Protein AF-A0A1W9MPV4-F1 (afdb_monomer_lite)

Foldseek 3Di:
DDDDDDDDDDDPDDDAADDPDPDRPDGDPWAAQVNVVCVVLVVCVVPDPDPSVVCVVPPPDDDGIDFDDDDPRTDDDDDPDPDDDDDDPPPDDD

Structure (mmCIF, N/CA/C/O backbone):
data_AF-A0A1W9MPV4-F1
#
_entry.id   AF-A0A1W9MPV4-F1
#
loop_
_atom_site.group_PDB
_atom_site.id
_atom_site.type_symbol
_atom_site.label_atom_id
_atom_site.label_alt_id
_atom_site.label_comp_id
_atom_site.label_asym_id
_atom_site.label_entity_id
_atom_site.label_seq_id
_atom_site.pdbx_PDB_ins_code
_atom_site.Cartn_x
_atom_site.Cartn_y
_atom_site.Cartn_z
_atom_site.occupancy
_atom_site.B_iso_or_equiv
_atom_site.auth_seq_id
_atom_site.auth_comp_id
_atom_site.auth_asym_id
_atom_site.auth_atom_id
_atom_site.pdbx_PDB_model_num
ATOM 1 N N . MET A 1 1 ? -15.460 9.269 -14.916 1.00 49.06 1 MET A N 1
ATOM 2 C CA . MET A 1 1 ? -15.295 8.704 -13.562 1.00 49.06 1 MET A CA 1
ATOM 3 C C . MET A 1 1 ? -14.137 7.743 -13.663 1.00 49.06 1 MET A C 1
ATOM 5 O O . MET A 1 1 ? -14.241 6.799 -14.440 1.00 49.06 1 MET A O 1
ATOM 9 N N . ASP A 1 2 ? -13.027 8.033 -12.996 1.00 75.31 2 ASP A N 1
ATOM 10 C CA . ASP A 1 2 ? -11.853 7.168 -13.076 1.00 75.31 2 ASP A CA 1
ATOM 11 C C . ASP A 1 2 ? -12.175 5.811 -12.453 1.00 75.31 2 ASP A C 1
ATOM 13 O O . ASP A 1 2 ? -12.866 5.713 -11.435 1.00 75.31 2 ASP A O 1
ATOM 17 N N . LYS A 1 3 ? -11.734 4.742 -13.114 1.00 87.19 3 LYS A N 1
ATOM 18 C CA . LYS A 1 3 ? -11.992 3.377 -12.666 1.00 87.19 3 LYS A CA 1
ATOM 19 C C . LYS A 1 3 ? -11.120 3.086 -11.447 1.00 87.19 3 LYS A C 1
ATOM 21 O O . LYS A 1 3 ? -9.907 2.962 -11.574 1.00 87.19 3 LYS A O 1
ATOM 26 N N . ILE A 1 4 ? -11.743 2.923 -10.284 1.00 90.69 4 ILE A N 1
ATOM 27 C CA . ILE A 1 4 ? -11.064 2.472 -9.064 1.00 90.69 4 ILE A CA 1
ATOM 28 C C . ILE A 1 4 ? -11.107 0.943 -9.020 1.00 90.69 4 ILE A C 1
ATOM 30 O O . ILE A 1 4 ? -12.165 0.339 -9.197 1.00 90.69 4 ILE A O 1
ATOM 34 N N . ILE A 1 5 ? -9.955 0.315 -8.785 1.00 94.75 5 ILE A N 1
ATOM 35 C CA . ILE A 1 5 ? -9.819 -1.140 -8.652 1.00 94.75 5 ILE A CA 1
ATOM 36 C C . ILE A 1 5 ? -9.360 -1.447 -7.227 1.00 94.75 5 ILE A C 1
ATOM 38 O O . ILE A 1 5 ? -8.363 -0.898 -6.764 1.00 94.75 5 ILE A O 1
ATOM 42 N N . ALA A 1 6 ? -10.084 -2.327 -6.533 1.00 94.31 6 ALA A N 1
ATOM 43 C CA . ALA A 1 6 ? -9.723 -2.769 -5.191 1.00 94.31 6 ALA A CA 1
ATOM 44 C C . ALA A 1 6 ? -8.889 -4.056 -5.254 1.00 94.31 6 ALA A C 1
ATOM 46 O O . ALA A 1 6 ? -9.379 -5.098 -5.692 1.00 94.31 6 ALA A O 1
ATOM 47 N N . TYR A 1 7 ? -7.648 -3.994 -4.772 1.00 95.94 7 TYR A N 1
ATOM 48 C CA . TYR A 1 7 ? -6.781 -5.160 -4.604 1.00 95.94 7 TYR A CA 1
ATOM 49 C C . TYR A 1 7 ? -6.875 -5.670 -3.159 1.00 95.94 7 TYR A C 1
ATOM 51 O O . TYR A 1 7 ? -6.584 -4.936 -2.217 1.00 95.94 7 TYR A O 1
ATOM 59 N N . LYS A 1 8 ? -7.303 -6.926 -2.975 1.00 95.56 8 LYS A N 1
ATOM 60 C CA . LYS A 1 8 ? -7.453 -7.558 -1.653 1.00 95.56 8 LYS A CA 1
ATOM 61 C C . LYS A 1 8 ? -6.186 -8.323 -1.276 1.00 95.56 8 LYS A C 1
ATOM 63 O O . LYS A 1 8 ? -5.905 -9.374 -1.850 1.00 95.56 8 LYS A O 1
ATOM 68 N N . LEU A 1 9 ? -5.452 -7.818 -0.290 1.00 95.00 9 LEU A N 1
ATOM 69 C CA . LEU A 1 9 ? -4.274 -8.485 0.265 1.00 95.00 9 LEU A CA 1
ATOM 70 C C . LEU A 1 9 ? -4.710 -9.435 1.389 1.00 95.00 9 LEU A C 1
ATOM 72 O O . LEU A 1 9 ? -5.183 -8.985 2.430 1.00 95.00 9 LEU A O 1
ATOM 76 N N . ASN A 1 10 ? -4.573 -10.746 1.169 1.00 95.00 10 ASN A N 1
ATOM 77 C CA . ASN A 1 10 ? -4.829 -11.772 2.181 1.00 95.00 10 ASN A CA 1
ATOM 78 C C . ASN A 1 10 ? -3.489 -12.322 2.673 1.00 95.00 10 ASN A C 1
ATOM 80 O O . ASN A 1 10 ? -2.769 -12.963 1.910 1.00 95.00 10 ASN A O 1
ATOM 84 N N . PHE A 1 11 ? -3.154 -12.066 3.934 1.00 93.19 11 PHE A N 1
ATOM 85 C CA . PHE A 1 11 ? -1.915 -12.549 4.536 1.00 93.19 11 PHE A CA 1
ATOM 86 C C . PHE A 1 11 ? -2.155 -13.901 5.215 1.00 93.19 11 PHE A C 1
ATOM 88 O O . PHE A 1 11 ? -3.057 -14.034 6.038 1.00 93.19 11 PHE A O 1
ATOM 95 N N . CYS A 1 12 ? -1.341 -14.903 4.878 1.00 95.31 12 CYS A N 1
ATOM 96 C CA . CYS A 1 12 ? -1.421 -16.244 5.472 1.00 95.31 12 CYS A CA 1
ATOM 97 C C . CYS A 1 12 ? -0.674 -16.357 6.813 1.00 95.31 12 CYS A C 1
ATOM 99 O O . CYS A 1 12 ? -0.753 -17.382 7.484 1.00 95.31 12 CYS A O 1
ATOM 101 N N . THR A 1 13 ? 0.064 -15.315 7.195 1.00 94.81 13 THR A N 1
ATOM 102 C CA . THR A 1 13 ? 0.826 -15.211 8.443 1.00 94.81 13 THR A CA 1
ATOM 103 C C . THR A 1 13 ? 0.657 -13.809 9.031 1.00 94.81 13 THR A C 1
ATOM 105 O O . THR A 1 13 ? 0.286 -12.889 8.294 1.00 94.81 13 THR A O 1
ATOM 108 N N . PRO A 1 14 ? 0.956 -13.603 10.328 1.00 91.50 14 PRO A N 1
ATOM 109 C CA . PRO A 1 14 ? 1.044 -12.260 10.889 1.00 91.50 14 PRO A CA 1
ATOM 110 C C . PRO A 1 14 ? 1.991 -11.381 10.064 1.00 91.50 14 PRO A C 1
ATOM 112 O O . PRO A 1 14 ? 3.060 -11.831 9.646 1.00 91.50 14 PRO A O 1
ATOM 115 N N . LEU A 1 15 ? 1.577 -10.138 9.821 1.00 90.69 15 LEU A N 1
ATOM 116 C CA . LEU A 1 15 ? 2.343 -9.153 9.067 1.00 90.69 15 LEU A CA 1
ATOM 117 C C . LEU A 1 15 ? 2.984 -8.158 10.036 1.00 90.69 15 LEU A C 1
ATOM 119 O O . LEU A 1 15 ? 2.295 -7.599 10.887 1.0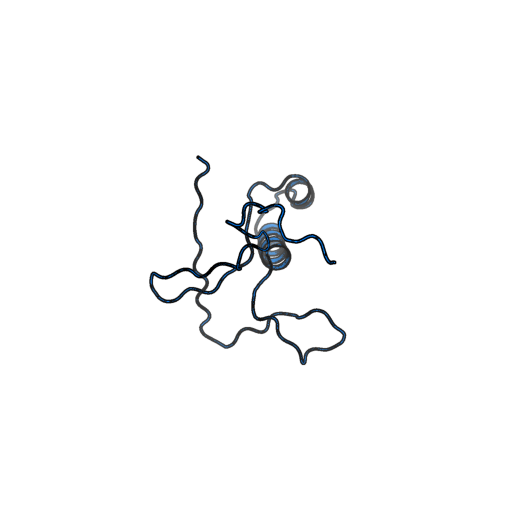0 90.69 15 LEU A O 1
ATOM 123 N N . HIS A 1 16 ? 4.282 -7.910 9.875 1.00 90.62 16 HIS A N 1
ATOM 124 C CA . HIS A 1 16 ? 4.961 -6.800 10.541 1.00 90.62 16 HIS A CA 1
ATOM 125 C C . HIS A 1 16 ? 4.925 -5.572 9.635 1.00 90.62 16 HIS A C 1
ATOM 127 O O . HIS A 1 16 ? 5.353 -5.632 8.482 1.00 90.62 16 HIS A O 1
ATOM 133 N N . ILE A 1 17 ? 4.384 -4.471 10.148 1.00 90.12 17 ILE A N 1
ATOM 134 C CA . ILE A 1 17 ? 4.332 -3.189 9.448 1.00 90.12 17 ILE A CA 1
ATOM 135 C C . ILE A 1 17 ? 5.199 -2.229 10.243 1.00 90.12 17 ILE A C 1
ATOM 137 O O . ILE A 1 17 ? 4.897 -1.962 11.401 1.00 90.12 17 ILE A O 1
ATOM 141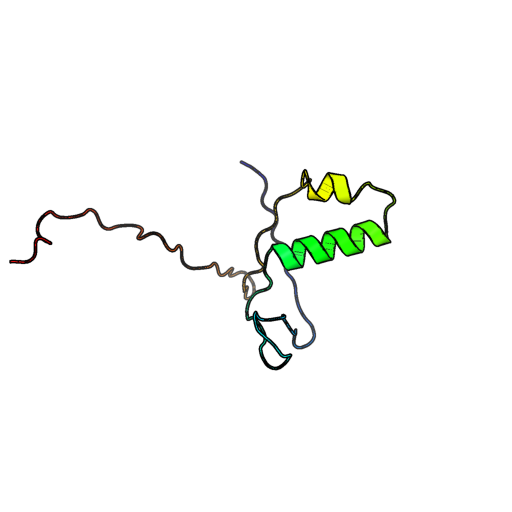 N N . ALA A 1 18 ? 6.253 -1.686 9.641 1.00 82.00 18 ALA A N 1
ATOM 142 C CA . ALA A 1 18 ?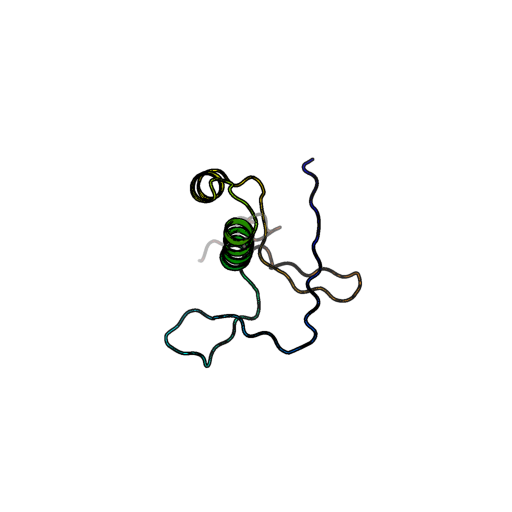 7.113 -0.738 10.337 1.00 82.00 18 ALA A CA 1
ATOM 143 C C . ALA A 1 18 ? 6.297 0.461 10.854 1.00 82.00 18 ALA A C 1
ATOM 145 O O . ALA A 1 18 ? 5.561 1.102 10.102 1.00 82.00 18 ALA A O 1
ATOM 146 N N . ALA A 1 19 ? 6.421 0.755 12.147 1.00 79.00 19 ALA A N 1
ATOM 147 C CA . ALA A 1 19 ? 5.851 1.949 12.755 1.00 79.00 19 ALA A CA 1
ATOM 148 C C . ALA A 1 19 ? 6.915 3.046 12.889 1.00 79.00 19 ALA A C 1
ATOM 150 O O . ALA A 1 19 ? 8.110 2.7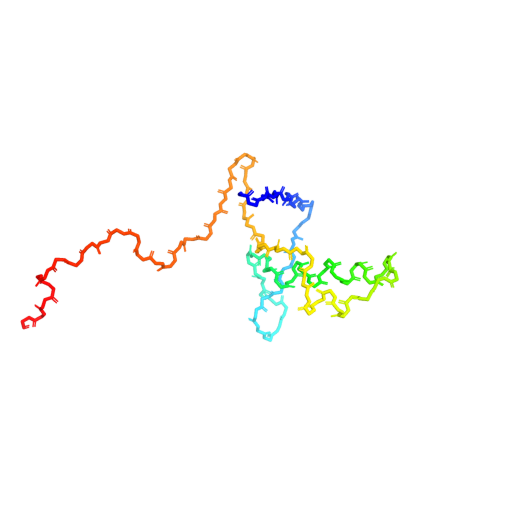71 12.975 1.00 79.00 19 ALA A O 1
ATOM 151 N N . HIS A 1 20 ? 6.480 4.305 12.943 1.00 70.19 20 HIS A N 1
ATOM 152 C CA . HIS A 1 20 ? 7.379 5.437 13.173 1.00 70.19 20 HIS A CA 1
ATOM 153 C C . HIS A 1 20 ? 8.018 5.351 14.577 1.00 70.19 20 HIS A C 1
ATOM 155 O O . HIS A 1 20 ? 7.304 5.276 15.581 1.00 70.19 20 HIS A O 1
ATOM 161 N N . GLY A 1 21 ? 9.352 5.384 14.659 1.00 67.56 21 GLY A N 1
ATOM 162 C CA . GLY A 1 21 ? 10.103 5.321 15.919 1.00 67.56 21 GLY A CA 1
ATOM 163 C C . GLY A 1 21 ? 11.476 4.659 15.779 1.00 67.56 21 GLY A C 1
ATOM 164 O O . GLY A 1 21 ? 11.854 4.218 14.697 1.00 67.56 21 GLY A O 1
ATOM 165 N N . VAL A 1 22 ? 12.230 4.604 16.881 1.00 54.47 22 VAL A N 1
ATOM 166 C CA . VAL A 1 22 ? 13.501 3.867 16.965 1.00 54.47 22 VAL A CA 1
ATOM 167 C C . VAL A 1 22 ? 13.212 2.505 17.587 1.00 54.47 22 VAL A C 1
ATOM 169 O O . VAL A 1 22 ? 12.960 2.445 18.786 1.00 54.47 22 VAL A O 1
ATOM 172 N N . GLY A 1 23 ? 13.245 1.442 16.781 1.00 66.50 23 GLY A N 1
ATOM 173 C CA . GLY A 1 23 ? 13.063 0.069 17.254 1.00 66.50 23 GLY A CA 1
ATOM 174 C C . GLY A 1 23 ? 12.148 -0.785 16.369 1.00 66.50 23 GLY A C 1
ATOM 175 O O . GLY A 1 23 ? 11.552 -0.297 15.411 1.00 66.50 23 GLY A O 1
ATOM 176 N N . TYR A 1 24 ? 12.072 -2.083 16.671 1.00 72.88 24 TYR A N 1
ATOM 177 C CA . TYR A 1 24 ? 11.269 -3.082 15.938 1.00 72.88 24 TYR A CA 1
ATOM 178 C C . TYR A 1 24 ? 10.007 -3.510 16.697 1.00 72.88 24 TYR A C 1
ATOM 180 O O . TYR A 1 24 ? 9.189 -4.272 16.180 1.00 72.88 24 TYR A O 1
ATOM 188 N N . GLU A 1 25 ? 9.850 -3.035 17.929 1.00 77.00 25 GLU A N 1
ATOM 189 C CA . GLU A 1 25 ? 8.801 -3.445 18.856 1.00 77.00 25 GLU A CA 1
ATOM 190 C C . GLU A 1 25 ? 7.416 -2.911 18.484 1.00 77.00 25 GLU A C 1
ATOM 192 O O . GLU A 1 25 ? 6.407 -3.484 18.890 1.00 77.00 25 GLU A O 1
ATOM 197 N N . LYS A 1 26 ? 7.349 -1.829 17.702 1.00 76.62 26 LYS A N 1
ATOM 198 C CA . LYS A 1 26 ? 6.085 -1.245 17.256 1.00 76.62 26 LYS A CA 1
ATOM 199 C C . LYS A 1 26 ? 5.743 -1.722 15.853 1.00 76.62 26 LYS A C 1
ATOM 201 O O . LYS A 1 26 ? 6.560 -1.623 14.940 1.00 76.62 26 LYS A O 1
ATOM 206 N N . THR A 1 27 ? 4.502 -2.167 15.686 1.00 83.31 27 THR A N 1
ATOM 207 C CA . THR A 1 27 ? 3.913 -2.448 14.377 1.00 83.31 27 THR A CA 1
ATOM 208 C C . THR A 1 27 ? 2.770 -1.483 14.088 1.00 83.31 27 THR A C 1
ATOM 210 O O . THR A 1 27 ? 1.984 -1.157 14.978 1.00 83.31 27 THR A O 1
ATOM 213 N N . GLY A 1 28 ? 2.685 -1.009 12.849 1.00 84.62 28 GLY A N 1
ATOM 214 C CA . GLY A 1 28 ? 1.527 -0.279 12.350 1.00 84.62 28 GLY A CA 1
ATOM 215 C C . GLY A 1 28 ? 0.326 -1.208 12.161 1.00 84.62 28 GLY A C 1
ATOM 216 O O . GLY A 1 28 ? 0.477 -2.417 11.996 1.00 84.62 28 GLY A O 1
ATOM 217 N N . GLU A 1 29 ? -0.873 -0.631 12.161 1.00 86.56 29 GLU A N 1
ATOM 218 C CA . GLU A 1 29 ? -2.127 -1.348 11.871 1.00 86.56 29 GLU A CA 1
ATOM 219 C C . GLU A 1 29 ? -2.501 -1.288 10.382 1.00 86.56 29 GLU A C 1
ATOM 221 O O . GLU A 1 29 ? -3.366 -2.020 9.908 1.00 86.56 29 GLU A O 1
ATOM 226 N N . THR A 1 30 ? -1.884 -0.368 9.640 1.00 90.25 30 THR A N 1
ATOM 227 C CA . THR A 1 30 ? -2.238 -0.015 8.264 1.00 90.25 30 THR A CA 1
ATOM 228 C C . THR A 1 30 ? -0.969 0.082 7.429 1.00 90.25 30 THR A C 1
ATOM 230 O O . THR A 1 30 ? -0.010 0.729 7.841 1.00 90.25 30 THR A O 1
ATOM 233 N N . ILE A 1 3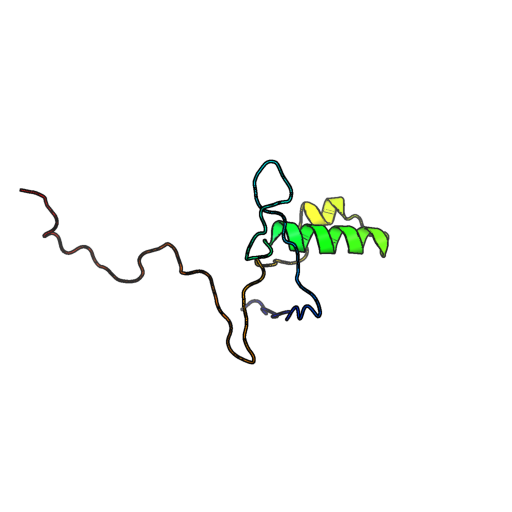1 ? -0.967 -0.523 6.239 1.00 94.75 31 ILE A N 1
ATOM 234 C CA . ILE A 1 31 ? 0.115 -0.326 5.269 1.00 94.75 31 ILE A CA 1
ATOM 235 C C . ILE A 1 31 ? -0.152 0.986 4.533 1.00 94.75 31 ILE A C 1
ATOM 237 O O . ILE A 1 31 ? -1.157 1.118 3.828 1.00 94.75 31 ILE A O 1
ATOM 241 N N . HIS A 1 32 ? 0.731 1.960 4.708 1.00 95.06 32 HIS A N 1
ATOM 242 C CA . HIS A 1 32 ? 0.605 3.263 4.068 1.00 95.06 32 HIS A CA 1
ATOM 243 C C . HIS A 1 32 ? 0.881 3.192 2.555 1.00 95.06 32 HIS A C 1
ATOM 245 O O . HIS A 1 32 ? 1.575 2.296 2.063 1.00 95.06 32 HIS A O 1
ATOM 251 N N . SER A 1 33 ? 0.298 4.129 1.802 1.00 95.81 33 SER A N 1
ATOM 252 C CA . SER A 1 33 ? 0.400 4.183 0.336 1.00 95.81 33 SER A CA 1
ATOM 253 C C . SER A 1 33 ? 1.835 4.316 -0.166 1.00 95.81 33 SER A C 1
ATOM 255 O O . SER A 1 33 ? 2.167 3.744 -1.195 1.00 95.81 33 SER A O 1
ATOM 257 N N . ASP A 1 34 ? 2.684 5.049 0.551 1.00 93.62 34 ASP A N 1
ATOM 258 C CA . ASP A 1 34 ? 4.106 5.218 0.242 1.00 93.62 34 ASP A CA 1
ATOM 259 C C . ASP A 1 34 ? 4.870 3.8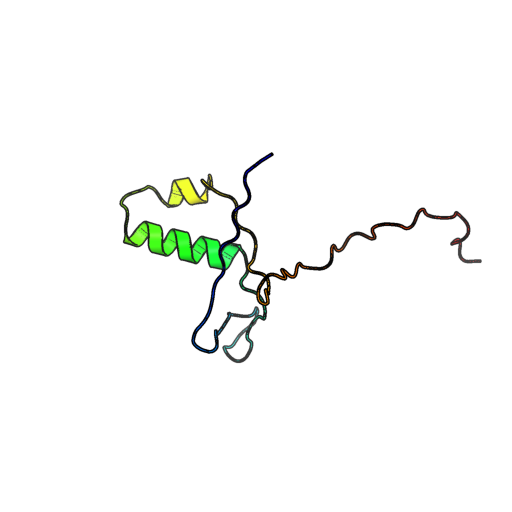86 0.318 1.00 93.62 34 ASP A C 1
ATOM 261 O O . ASP A 1 34 ? 5.664 3.571 -0.567 1.00 93.62 34 ASP A O 1
ATOM 265 N N . THR A 1 35 ? 4.570 3.065 1.325 1.00 94.75 35 THR A N 1
ATOM 266 C CA . THR A 1 35 ? 5.147 1.730 1.515 1.00 94.75 35 THR A CA 1
ATOM 267 C C . THR A 1 35 ? 4.704 0.786 0.400 1.00 94.75 35 THR A C 1
ATOM 269 O O . THR A 1 35 ? 5.539 0.109 -0.198 1.00 94.75 35 THR A O 1
ATOM 272 N N . LEU A 1 36 ? 3.406 0.773 0.069 1.00 96.06 36 LEU A N 1
ATOM 273 C CA . LEU A 1 36 ? 2.882 -0.020 -1.050 1.00 96.06 36 LEU A CA 1
ATOM 274 C C . LEU A 1 36 ? 3.495 0.417 -2.382 1.00 96.06 36 LEU A C 1
ATOM 276 O O . LEU A 1 36 ? 3.948 -0.426 -3.153 1.00 96.06 36 LEU A O 1
ATOM 280 N N . PHE A 1 37 ? 3.540 1.724 -2.641 1.00 96.44 37 PHE A N 1
ATOM 281 C CA . PHE A 1 37 ? 4.121 2.279 -3.858 1.00 96.44 37 PHE A CA 1
ATOM 282 C C . PHE A 1 37 ? 5.599 1.899 -3.987 1.00 96.44 37 PHE A C 1
ATOM 284 O O . PHE A 1 37 ? 6.013 1.385 -5.023 1.00 96.44 37 PHE A O 1
ATOM 291 N N . SER A 1 38 ? 6.373 2.063 -2.913 1.00 94.75 38 SER A N 1
ATOM 292 C CA . SER A 1 38 ? 7.798 1.722 -2.884 1.00 94.75 38 SER A CA 1
ATOM 293 C C . SER A 1 38 ? 8.033 0.228 -3.110 1.00 94.75 38 SER A C 1
ATOM 295 O O . SER A 1 38 ? 8.942 -0.142 -3.848 1.00 94.75 38 SER A O 1
ATOM 297 N N . ALA A 1 39 ? 7.195 -0.639 -2.533 1.00 95.50 39 ALA A N 1
ATOM 298 C CA . ALA A 1 39 ? 7.266 -2.080 -2.759 1.00 95.50 39 ALA A CA 1
ATOM 299 C C . ALA A 1 39 ? 6.997 -2.444 -4.229 1.00 95.50 39 ALA A C 1
ATOM 301 O O . ALA A 1 39 ? 7.745 -3.227 -4.812 1.00 95.50 39 ALA A O 1
ATOM 302 N N . VAL A 1 40 ? 5.972 -1.844 -4.848 1.00 95.94 40 VAL A N 1
ATOM 303 C CA . VAL A 1 40 ? 5.649 -2.075 -6.265 1.00 95.94 40 VAL A CA 1
ATOM 304 C C . VAL A 1 40 ? 6.762 -1.562 -7.174 1.00 95.94 40 VAL A C 1
ATOM 306 O O . VAL A 1 40 ? 7.192 -2.302 -8.050 1.00 95.94 40 VAL A O 1
ATOM 309 N N . MET A 1 41 ? 7.268 -0.344 -6.960 1.00 96.19 41 MET A N 1
ATOM 310 C CA . MET A 1 41 ? 8.359 0.221 -7.769 1.00 96.19 41 MET A CA 1
ATOM 311 C C . MET A 1 41 ? 9.666 -0.563 -7.609 1.00 96.19 41 MET A C 1
ATOM 313 O O . MET A 1 41 ? 10.368 -0.779 -8.591 1.00 96.19 41 MET A O 1
ATOM 317 N N . SER A 1 42 ? 9.971 -1.042 -6.399 1.00 95.62 42 SER A N 1
ATOM 318 C CA . SER A 1 42 ? 11.139 -1.894 -6.138 1.00 95.62 42 SER A CA 1
ATOM 319 C C . SER A 1 42 ? 11.060 -3.216 -6.907 1.00 95.62 42 SER A C 1
ATOM 321 O O . SER A 1 42 ? 12.014 -3.604 -7.578 1.00 95.62 42 SER A O 1
ATOM 323 N N . LEU A 1 43 ? 9.897 -3.878 -6.878 1.00 96.62 43 LEU A N 1
ATOM 324 C CA . LEU A 1 43 ? 9.664 -5.091 -7.664 1.00 96.62 43 LEU A CA 1
ATOM 325 C C . LEU A 1 43 ? 9.667 -4.800 -9.167 1.00 96.62 43 LEU A C 1
ATOM 327 O O . LEU A 1 43 ? 10.236 -5.572 -9.931 1.00 96.62 43 LEU A O 1
ATOM 331 N N . TRP A 1 44 ? 9.083 -3.684 -9.600 1.00 96.12 44 TRP A N 1
ATOM 332 C CA . TRP A 1 44 ? 9.085 -3.285 -11.005 1.00 96.12 44 TRP A CA 1
ATOM 333 C C . TRP A 1 44 ? 10.512 -3.125 -11.532 1.00 96.12 44 TRP A C 1
ATOM 335 O O . TRP A 1 44 ? 10.858 -3.736 -12.537 1.00 96.12 44 TRP A O 1
ATOM 345 N N . ASN A 1 45 ? 11.362 -2.403 -10.796 1.00 95.69 45 ASN A N 1
ATOM 346 C CA . ASN A 1 45 ? 12.780 -2.228 -11.120 1.00 95.69 45 ASN A CA 1
ATOM 347 C C . ASN A 1 45 ? 13.558 -3.553 -11.163 1.00 95.69 45 ASN A C 1
ATOM 349 O O . ASN A 1 45 ? 14.621 -3.632 -11.766 1.00 95.69 45 ASN A O 1
ATOM 353 N N . HIS A 1 46 ? 13.078 -4.582 -10.461 1.00 97.00 46 HIS A N 1
ATOM 354 C CA . HIS A 1 46 ? 13.704 -5.899 -10.462 1.00 97.00 46 HIS A CA 1
ATOM 355 C C . HIS A 1 46 ? 13.332 -6.735 -11.695 1.00 97.00 46 HIS A C 1
ATOM 357 O O . HIS A 1 46 ? 14.127 -7.570 -12.118 1.00 97.00 46 HIS A O 1
ATOM 363 N N . PHE A 1 47 ? 12.133 -6.540 -12.254 1.00 97.19 47 PHE A N 1
ATOM 364 C CA . PHE A 1 47 ? 11.597 -7.373 -13.337 1.00 97.19 47 PHE A CA 1
ATOM 365 C C . PHE A 1 47 ? 11.599 -6.709 -14.718 1.00 97.19 47 PHE A C 1
ATOM 367 O O . PHE A 1 47 ? 11.479 -7.425 -15.712 1.00 97.19 47 PHE A O 1
ATOM 374 N N . TYR A 1 48 ? 11.715 -5.383 -14.796 1.00 96.12 48 TYR A N 1
ATOM 375 C CA . TYR A 1 48 ? 11.600 -4.624 -16.040 1.00 96.12 48 TYR A CA 1
ATOM 376 C C . TYR A 1 48 ? 12.718 -3.588 -16.170 1.00 96.12 48 TYR A C 1
ATOM 378 O O . TYR A 1 48 ? 13.161 -3.019 -15.176 1.00 96.12 48 TYR A O 1
ATOM 386 N N . ASP A 1 49 ? 13.103 -3.297 -17.413 1.00 95.06 49 ASP A N 1
ATOM 387 C CA . ASP A 1 49 ? 14.134 -2.306 -17.759 1.00 95.06 49 ASP A CA 1
ATOM 388 C C . ASP A 1 49 ? 13.576 -0.871 -17.898 1.00 95.06 49 ASP A C 1
ATOM 390 O O . ASP A 1 49 ? 14.223 0.009 -18.467 1.00 95.06 49 ASP A O 1
ATOM 394 N N . ASP A 1 50 ? 12.354 -0.625 -17.415 1.00 94.31 50 ASP A N 1
ATOM 395 C CA . ASP A 1 50 ? 11.721 0.694 -17.464 1.00 94.31 50 ASP A CA 1
ATOM 396 C C . ASP A 1 50 ? 12.444 1.713 -16.564 1.00 94.31 50 ASP A C 1
ATOM 398 O O . ASP A 1 50 ? 13.007 1.378 -15.520 1.00 94.31 50 ASP A O 1
ATOM 402 N N . GLU A 1 51 ? 12.364 3.001 -16.914 1.00 94.75 51 GLU A N 1
ATOM 403 C CA . GLU A 1 51 ? 12.960 4.080 -16.120 1.00 94.75 51 GLU A CA 1
ATOM 404 C C . GLU A 1 51 ? 12.123 4.380 -14.861 1.00 94.75 51 GLU A C 1
ATOM 406 O O . GLU A 1 51 ? 11.313 5.310 -14.805 1.00 94.75 51 GLU A O 1
ATOM 411 N N . VAL A 1 52 ? 12.331 3.584 -13.810 1.00 94.81 52 VAL A N 1
ATOM 412 C CA . VAL A 1 52 ? 11.580 3.689 -12.547 1.00 94.81 52 VAL A CA 1
ATOM 413 C C . VAL A 1 52 ? 11.691 5.073 -11.910 1.00 94.81 52 VAL A C 1
ATOM 415 O O . VAL A 1 52 ? 10.723 5.562 -11.330 1.00 94.81 52 VAL A O 1
ATOM 418 N N . GLN A 1 53 ? 12.824 5.761 -12.065 1.00 93.62 53 GLN A N 1
ATOM 419 C CA . GLN A 1 53 ? 12.987 7.120 -11.547 1.00 93.62 53 GLN A CA 1
ATOM 420 C C . GLN A 1 53 ? 12.002 8.111 -12.186 1.00 93.62 53 GLN A C 1
ATOM 422 O O . GLN A 1 53 ? 11.392 8.907 -11.467 1.00 93.62 53 GLN A O 1
ATOM 427 N N . ALA A 1 54 ? 11.797 8.033 -13.503 1.00 94.62 54 ALA A N 1
ATOM 428 C CA . ALA A 1 54 ? 10.823 8.861 -14.207 1.00 94.62 54 ALA A CA 1
ATOM 429 C C . ALA A 1 54 ? 9.388 8.513 -13.781 1.00 94.62 54 ALA A C 1
ATOM 431 O O . ALA A 1 54 ? 8.582 9.412 -13.533 1.00 94.62 54 ALA A O 1
ATOM 432 N N . MET A 1 55 ? 9.086 7.223 -13.593 1.00 94.00 55 MET A N 1
ATOM 433 C CA . MET A 1 55 ? 7.784 6.778 -13.080 1.00 94.00 55 MET A CA 1
ATOM 434 C C . MET A 1 55 ? 7.520 7.249 -11.646 1.00 94.00 55 MET A C 1
ATOM 436 O O . MET A 1 55 ? 6.395 7.598 -11.316 1.00 94.00 55 MET A O 1
ATOM 440 N N . CYS A 1 56 ? 8.532 7.328 -10.783 1.00 93.50 56 CYS A N 1
ATOM 441 C CA . CYS A 1 56 ? 8.369 7.895 -9.443 1.00 93.50 56 CYS A CA 1
ATOM 442 C C . CYS A 1 56 ? 8.077 9.405 -9.474 1.00 93.50 56 CYS A C 1
ATOM 444 O O . CYS A 1 56 ? 7.351 9.903 -8.616 1.00 93.50 56 CYS A O 1
ATOM 446 N N . GLN A 1 57 ? 8.627 10.138 -10.450 1.00 93.75 57 GLN A N 1
ATOM 447 C CA . GLN A 1 57 ? 8.351 11.569 -10.636 1.00 93.75 57 GLN A CA 1
ATOM 448 C C . GLN A 1 57 ? 6.975 11.819 -11.260 1.00 93.75 57 GLN A C 1
ATOM 450 O O . GLN A 1 57 ? 6.301 12.781 -10.897 1.00 93.75 57 GLN A O 1
ATOM 455 N N . THR A 1 58 ? 6.554 10.943 -12.175 1.00 94.75 58 THR A N 1
ATOM 456 C CA . THR A 1 58 ? 5.240 10.983 -12.827 1.00 94.75 58 THR A CA 1
ATOM 457 C C . THR A 1 58 ? 4.560 9.616 -12.698 1.00 94.75 58 THR A C 1
ATOM 459 O O . THR A 1 58 ? 4.634 8.805 -13.625 1.00 94.75 58 THR A O 1
ATOM 462 N N . PRO A 1 59 ? 3.907 9.335 -11.552 1.00 92.00 59 PRO A N 1
ATOM 463 C CA . PRO A 1 59 ? 3.319 8.028 -11.280 1.00 92.00 59 PRO A CA 1
ATOM 464 C C . PRO A 1 59 ? 2.292 7.614 -12.338 1.00 92.00 59 PRO A C 1
ATOM 466 O O . PRO A 1 59 ? 1.346 8.364 -12.593 1.00 92.00 59 PRO A O 1
ATOM 469 N N . PRO A 1 60 ? 2.408 6.404 -12.917 1.00 89.88 60 PRO A N 1
ATOM 470 C CA . PRO A 1 60 ? 1.455 5.914 -13.913 1.00 89.88 60 PRO A CA 1
ATOM 471 C C . PRO A 1 60 ? 0.097 5.533 -13.300 1.00 89.88 60 PRO A C 1
ATOM 473 O O . PRO A 1 60 ? -0.863 5.266 -14.023 1.00 89.88 60 PRO A O 1
ATOM 476 N N . PHE A 1 61 ? 0.002 5.485 -11.969 1.00 92.75 61 PHE A N 1
ATOM 477 C CA . PHE A 1 61 ? -1.216 5.178 -11.229 1.00 92.75 61 PHE A CA 1
ATOM 478 C C . PHE A 1 61 ? -1.253 5.904 -9.881 1.00 92.75 61 PHE A C 1
ATOM 480 O O . PHE A 1 61 ? -0.229 6.311 -9.333 1.00 92.75 61 PHE A O 1
ATOM 487 N N . LEU A 1 62 ? -2.458 5.997 -9.318 1.00 94.38 62 LEU A N 1
ATOM 488 C CA . LEU A 1 62 ? -2.681 6.397 -7.932 1.00 94.38 62 LEU A CA 1
ATOM 489 C C . LEU A 1 62 ? -2.993 5.162 -7.090 1.00 94.38 62 LEU A C 1
ATOM 491 O O . LEU A 1 62 ? -3.733 4.276 -7.519 1.00 94.38 62 LEU A O 1
ATOM 495 N N . ILE A 1 63 ? -2.449 5.121 -5.877 1.00 95.75 63 ILE A N 1
ATOM 496 C CA . ILE A 1 63 ? -2.681 4.046 -4.913 1.00 95.75 63 ILE A CA 1
ATOM 497 C C . ILE A 1 63 ? -3.026 4.646 -3.551 1.00 95.75 63 ILE A C 1
ATOM 499 O O . ILE A 1 63 ? -2.406 5.612 -3.107 1.00 95.75 63 ILE A O 1
ATOM 503 N N . SER A 1 64 ? -4.043 4.096 -2.892 1.00 96.25 64 SER A N 1
ATOM 504 C CA . SER A 1 64 ? -4.371 4.452 -1.511 1.00 96.25 64 SER A CA 1
ATOM 505 C C . SER A 1 64 ? -3.536 3.633 -0.529 1.00 96.25 64 SER A C 1
ATOM 507 O O . SER A 1 64 ? -2.944 2.618 -0.891 1.00 96.25 64 SER A O 1
ATOM 509 N N . SER A 1 65 ? -3.547 4.017 0.748 1.00 96.06 65 SER A N 1
ATOM 510 C CA . SER A 1 65 ? -3.170 3.083 1.812 1.00 96.06 65 SER A CA 1
ATOM 511 C C . SER A 1 65 ? -4.046 1.827 1.739 1.00 96.06 65 SER A C 1
ATOM 513 O O . SER A 1 65 ? -5.172 1.872 1.227 1.00 96.06 65 SER A O 1
ATOM 515 N N . ALA A 1 66 ? -3.542 0.710 2.258 1.00 96.12 66 ALA A N 1
ATOM 516 C CA . ALA A 1 66 ? -4.373 -0.463 2.487 1.00 96.12 66 ALA A CA 1
ATOM 517 C C . ALA A 1 66 ? -5.396 -0.145 3.580 1.00 96.12 66 ALA A C 1
ATOM 519 O O . ALA A 1 66 ? -5.091 0.596 4.507 1.00 96.12 66 ALA A O 1
ATOM 520 N N . PHE A 1 67 ? -6.586 -0.731 3.510 1.00 95.31 67 PHE A N 1
ATOM 521 C CA . PHE A 1 67 ? -7.560 -0.639 4.591 1.00 95.31 67 PHE A CA 1
ATOM 522 C C . PHE A 1 67 ? -8.091 -2.024 4.945 1.00 95.31 67 PHE A C 1
ATOM 524 O O . PHE A 1 67 ? -8.105 -2.910 4.081 1.00 95.31 67 PHE A O 1
ATOM 531 N N . PRO A 1 68 ? -8.540 -2.229 6.194 1.00 95.06 68 PRO A N 1
ATOM 532 C CA . PRO A 1 68 ? -9.158 -3.483 6.575 1.00 95.06 68 PRO A CA 1
ATOM 533 C C . PRO A 1 68 ? -10.366 -3.794 5.691 1.00 95.06 68 PRO A C 1
ATOM 535 O O . PRO A 1 68 ? -11.153 -2.917 5.324 1.00 95.06 68 PRO A O 1
ATOM 538 N N . PHE A 1 69 ? -10.547 -5.073 5.401 1.00 95.94 69 PHE A N 1
ATOM 539 C CA . PHE A 1 69 ? -11.780 -5.591 4.837 1.00 95.94 69 PHE A CA 1
ATOM 540 C C . PHE A 1 69 ? -12.117 -6.908 5.524 1.00 95.94 69 PHE A C 1
ATOM 542 O O . PHE A 1 69 ? -11.241 -7.622 6.012 1.00 95.94 69 PHE A O 1
ATOM 549 N N . ARG A 1 70 ? -13.404 -7.232 5.557 1.00 95.81 70 ARG A N 1
ATOM 550 C CA . ARG A 1 70 ? -13.893 -8.532 6.006 1.00 95.81 70 ARG A CA 1
ATOM 551 C C . ARG A 1 70 ? -14.945 -8.990 5.016 1.00 95.81 70 ARG A C 1
ATOM 553 O O . ARG A 1 70 ? -15.972 -8.334 4.872 1.00 95.81 70 ARG A O 1
ATOM 560 N N . GLU A 1 71 ? -14.663 -10.089 4.319 1.00 92.19 71 GLU A N 1
ATOM 561 C CA . GLU A 1 71 ? -15.527 -10.640 3.267 1.00 92.19 71 GLU A CA 1
ATOM 562 C C . GLU A 1 71 ? -15.829 -9.596 2.169 1.00 92.19 71 GLU A C 1
ATOM 564 O O . GLU A 1 71 ? -14.950 -9.256 1.364 1.00 92.19 71 GLU A O 1
ATOM 569 N N . ASN A 1 72 ? -17.058 -9.071 2.153 1.00 93.81 72 ASN A N 1
ATOM 570 C CA . ASN A 1 72 ? -17.546 -8.070 1.202 1.00 93.81 72 ASN A CA 1
ATOM 571 C C . ASN A 1 72 ? -17.668 -6.661 1.804 1.00 93.81 72 ASN A C 1
ATOM 573 O O . ASN A 1 72 ? -18.105 -5.740 1.117 1.00 93.81 72 ASN A O 1
ATOM 577 N N . THR A 1 73 ? -17.259 -6.482 3.060 1.00 96.88 73 THR A N 1
ATOM 578 C CA . THR A 1 73 ? -17.295 -5.199 3.767 1.00 96.88 73 THR A CA 1
ATOM 579 C C . THR A 1 73 ? -15.920 -4.544 3.745 1.00 96.88 73 THR A C 1
ATOM 581 O O . THR A 1 73 ? -14.931 -5.154 4.158 1.00 96.88 73 THR A O 1
ATOM 584 N N . TYR A 1 74 ? -15.868 -3.286 3.302 1.00 95.50 74 TYR A N 1
ATOM 585 C CA . TYR A 1 74 ? -14.656 -2.468 3.240 1.00 95.50 74 TYR A CA 1
ATOM 586 C C . TYR A 1 74 ? -14.712 -1.370 4.298 1.00 95.50 74 TYR A C 1
ATOM 588 O O . TYR A 1 74 ? -15.720 -0.671 4.416 1.00 95.50 74 TYR A O 1
ATOM 596 N N . PHE A 1 75 ? -13.630 -1.217 5.055 1.00 95.44 75 PHE A N 1
ATOM 597 C CA . PHE A 1 75 ? -13.501 -0.181 6.071 1.00 95.44 75 PHE A CA 1
ATOM 598 C C . PHE A 1 75 ? -12.632 0.953 5.534 1.00 95.44 75 PHE A C 1
ATOM 600 O O . PHE A 1 75 ? -11.702 0.721 4.769 1.00 95.44 75 PHE A O 1
ATOM 607 N N . PHE A 1 76 ? -12.933 2.184 5.939 1.00 93.56 76 PHE A N 1
ATOM 608 C CA . PHE A 1 76 ? -12.213 3.377 5.502 1.00 93.56 76 PHE A CA 1
ATOM 609 C C . PHE A 1 76 ? -11.906 4.270 6.705 1.00 93.56 76 PHE A C 1
ATOM 611 O O . PHE A 1 76 ? -12.654 4.248 7.690 1.00 93.56 76 PHE A O 1
ATOM 618 N N . PRO A 1 77 ? -10.829 5.071 6.648 1.00 91.94 77 PRO A N 1
ATOM 619 C CA . PRO A 1 77 ? -10.522 6.023 7.699 1.00 91.94 77 PRO A CA 1
ATOM 620 C C . PRO A 1 77 ? -11.664 7.027 7.824 1.00 91.94 77 PRO A C 1
ATOM 622 O O . PRO A 1 77 ? -12.205 7.512 6.827 1.00 91.94 77 PRO A O 1
ATOM 625 N N . ARG A 1 78 ? -12.023 7.365 9.065 1.00 90.38 78 ARG A N 1
ATOM 626 C CA . ARG A 1 78 ? -13.042 8.384 9.318 1.00 90.38 78 ARG A CA 1
ATOM 627 C C . ARG A 1 78 ? -12.565 9.718 8.730 1.00 90.38 78 ARG A C 1
ATOM 629 O O . ARG A 1 78 ? -11.499 10.188 9.133 1.00 90.38 78 ARG A O 1
ATOM 636 N N . PRO A 1 79 ? -13.336 10.368 7.840 1.00 90.56 79 PRO A N 1
ATOM 637 C CA . PRO A 1 79 ? -12.984 11.691 7.346 1.00 90.56 79 PRO A CA 1
ATOM 638 C C . PRO A 1 79 ? -12.782 12.666 8.511 1.00 90.56 79 PRO A C 1
ATOM 640 O O . PRO A 1 79 ? -13.596 12.729 9.433 1.00 90.56 79 PRO A O 1
ATOM 643 N N . MET A 1 80 ? -11.690 13.432 8.483 1.00 87.06 80 MET A N 1
ATOM 644 C CA . MET A 1 80 ? -11.367 14.378 9.562 1.00 87.06 80 MET A CA 1
ATOM 645 C C . MET A 1 80 ? -12.208 15.660 9.507 1.00 87.06 80 MET A C 1
ATOM 647 O O . MET A 1 80 ? -12.276 16.398 10.489 1.00 87.06 80 MET A O 1
ATOM 651 N N . LYS A 1 81 ? -12.874 15.935 8.379 1.00 85.12 81 LYS A N 1
ATOM 652 C CA . LYS A 1 81 ? -13.820 17.049 8.282 1.00 85.12 81 LYS A CA 1
ATOM 653 C C . LYS A 1 81 ? -15.115 16.689 9.006 1.00 85.12 81 LYS A C 1
ATOM 655 O O . LYS A 1 81 ? -15.664 15.609 8.802 1.00 85.12 81 LYS A O 1
ATOM 660 N N . LYS A 1 82 ? -15.636 17.627 9.804 1.00 73.12 82 LYS A N 1
ATOM 661 C CA . LYS A 1 82 ? -17.012 17.554 10.305 1.00 73.12 82 LYS A CA 1
ATOM 662 C C . LYS A 1 82 ? -17.950 17.633 9.102 1.00 73.12 82 LYS A C 1
ATOM 664 O O . LYS A 1 82 ? -18.104 18.692 8.504 1.00 73.12 82 LYS A O 1
ATOM 669 N N . ILE A 1 83 ? -18.546 16.508 8.736 1.00 68.88 83 ILE A N 1
ATOM 670 C CA . ILE A 1 83 ? -19.644 16.472 7.777 1.00 68.88 83 ILE A CA 1
ATOM 671 C C . ILE A 1 83 ? -20.911 16.741 8.599 1.00 68.88 83 ILE A C 1
ATOM 673 O O . ILE A 1 83 ? -21.289 15.909 9.418 1.00 68.88 83 ILE A O 1
ATOM 677 N N . GLY A 1 84 ? -21.510 17.927 8.443 1.00 66.50 84 GLY A N 1
ATOM 678 C CA . GLY A 1 84 ? -22.848 18.227 8.974 1.00 66.50 84 GLY A CA 1
ATOM 679 C C . GLY A 1 84 ? -22.946 18.899 10.351 1.00 66.50 84 GLY A C 1
ATOM 680 O O . GLY A 1 84 ? -23.634 18.386 11.226 1.00 66.50 84 GLY A O 1
ATOM 681 N N . LYS A 1 85 ? -22.349 20.082 10.536 1.00 56.41 85 LYS A N 1
ATOM 682 C CA . LYS A 1 85 ? -22.934 21.104 11.427 1.00 56.41 85 LYS A CA 1
ATOM 683 C C . LYS A 1 85 ? -22.818 22.469 10.757 1.00 56.41 85 LYS A C 1
ATOM 685 O O . LYS A 1 85 ? -21.712 22.997 10.649 1.00 56.41 85 LYS A O 1
ATOM 690 N N . GLU A 1 86 ? -23.941 23.005 10.284 1.00 63.09 86 GLU A N 1
ATOM 691 C CA . GLU A 1 86 ? -24.063 24.451 10.096 1.00 63.09 86 GLU A CA 1
ATOM 692 C C . GLU A 1 86 ? -23.788 25.105 11.453 1.00 63.09 86 GLU A C 1
ATOM 694 O O . GLU A 1 86 ? -24.237 24.608 12.489 1.00 63.09 86 GLU A O 1
ATOM 699 N N . LYS A 1 87 ? -22.970 26.158 11.465 1.00 55.88 87 LYS A N 1
ATOM 700 C CA . LYS A 1 87 ? -22.810 26.971 12.667 1.00 55.88 87 LYS A CA 1
ATOM 701 C C . LYS A 1 87 ? -24.153 27.661 12.898 1.00 55.88 87 LYS A C 1
ATOM 703 O O . LYS A 1 87 ? -24.553 28.466 12.068 1.00 55.88 87 LYS A O 1
ATOM 708 N N . THR A 1 88 ? -24.857 27.324 13.969 1.00 55.81 88 THR A N 1
ATOM 709 C CA . THR A 1 88 ? -25.859 28.230 14.533 1.00 55.81 88 THR A CA 1
ATOM 710 C C . THR A 1 88 ? -25.105 29.259 15.364 1.00 55.81 88 THR A C 1
ATOM 712 O O . THR A 1 88 ? -24.260 28.870 16.169 1.00 55.81 88 THR A O 1
ATOM 715 N N . ASP A 1 89 ? -25.393 30.542 15.155 1.00 58.03 89 ASP A N 1
ATOM 716 C CA . ASP A 1 89 ? -24.713 31.710 15.746 1.00 58.03 89 ASP A CA 1
ATOM 717 C C . ASP A 1 89 ? -24.831 31.834 17.291 1.00 58.03 89 ASP A C 1
ATOM 719 O O . ASP A 1 89 ? -24.554 32.888 17.846 1.00 58.03 89 ASP A O 1
ATOM 723 N N . ASP A 1 90 ? -25.206 30.766 18.005 1.00 58.41 90 ASP A N 1
ATOM 724 C CA . ASP A 1 90 ? -25.403 30.744 19.467 1.00 58.41 90 ASP A CA 1
ATOM 725 C C . ASP A 1 90 ? -24.171 30.261 20.267 1.00 58.41 90 ASP A C 1
ATOM 727 O O . ASP A 1 90 ? -24.228 30.173 21.492 1.00 58.41 90 ASP A O 1
ATOM 731 N N . ASP A 1 91 ? -23.045 29.956 19.611 1.00 56.56 91 ASP A N 1
ATOM 732 C CA . ASP A 1 91 ? -21.794 29.506 20.260 1.00 56.56 91 ASP A CA 1
ATOM 733 C C . ASP A 1 91 ? -20.850 30.679 20.633 1.00 56.56 91 ASP A C 1
ATOM 735 O O . ASP A 1 91 ? -19.629 30.509 20.687 1.00 56.56 91 ASP A O 1
ATOM 739 N N . ASP A 1 92 ? -21.390 31.875 20.900 1.00 54.62 92 ASP A N 1
ATOM 740 C CA . ASP A 1 92 ? -20.615 32.964 21.511 1.00 54.62 92 ASP A CA 1
ATOM 741 C C . ASP A 1 92 ? -20.499 32.729 23.032 1.00 54.62 92 ASP A C 1
ATOM 743 O O . ASP A 1 92 ? -21.515 32.693 23.739 1.00 54.62 92 ASP A O 1
ATOM 747 N N . PRO A 1 93 ? -19.282 32.565 23.587 1.00 57.47 93 PRO A N 1
ATOM 748 C CA . PRO A 1 93 ? -19.109 32.473 25.028 1.00 57.47 93 PRO A CA 1
ATOM 749 C C . PRO A 1 93 ? -19.434 33.828 25.679 1.00 57.47 93 PRO A C 1
ATOM 751 O O . PRO A 1 93 ? -18.795 34.836 25.375 1.00 57.47 93 PRO A O 1
ATOM 754 N N . LYS A 1 94 ? -20.428 33.835 26.578 1.00 47.16 94 LYS A N 1
ATOM 755 C CA . LYS A 1 94 ? -20.656 34.917 27.551 1.00 47.16 94 LYS A CA 1
ATOM 756 C C . LYS A 1 94 ? -19.527 35.009 28.571 1.00 47.16 94 LYS A C 1
ATOM 758 O O . LYS A 1 94 ? -19.047 33.937 29.005 1.00 47.16 94 LYS A O 1
#

Secondary structure (DSSP, 8-state):
-----------SSPPP-BPSSSSSS-B-SS--HHHHHHHHHHHHHHH--S-HHHHHHS-SS--PPP--EETTEE--PPPSS--S----TT----

Radius of gyration: 19.56 Å; chains: 1; bounding box: 40×51×45 Å

pLDDT: mean 86.13, std 13.98, range [47.16, 97.19]

Sequence (94 aa):
MDKIIAYKLNFCTPLHIAAHGVGYEKTGETIHSDTLFSAVMSLWNHFYDDEVQAMCQTPPFLISSAFPFRENTYFFPRPMKKIGKEKTDDDDPK